Protein AF-A0AAQ0JMS4-F1 (afdb_monomer)

Sequence (49 aa):
MLRYFSLVTTVGTPQSAAAQELRMECMFPADDATDARHRQLLDAHAPTR

Foldseek 3Di:
DFDWDKDWDWADDPPDPPDDIDIDIDIHGPDPVNVVVVVVVCVVPPPDD

Solvent-accessible surface area (backbone atoms only — not comparable to full-atom values): 3188 Å² total; per-residue (Å²): 137,81,47,67,45,78,49,78,49,73,48,78,51,93,84,49,102,79,49,73,65,45,77,48,76,47,80,42,61,68,43,71,74,31,38,58,53,48,50,54,52,51,63,77,64,52,78,86,126

Structure (mmCIF, N/CA/C/O backbone):
data_AF-A0AAQ0JMS4-F1
#
_entry.id   AF-A0AAQ0JMS4-F1
#
loop_
_atom_site.group_PDB
_atom_site.id
_atom_site.type_symbol
_atom_site.label_atom_id
_atom_site.label_alt_id
_atom_site.label_comp_id
_atom_site.label_asym_id
_atom_site.label_entity_id
_atom_site.label_seq_id
_atom_site.pdbx_PDB_ins_code
_atom_site.Cartn_x
_atom_site.Cartn_y
_atom_site.Cartn_z
_atom_site.occupancy
_atom_site.B_iso_or_equiv
_atom_site.auth_seq_id
_atom_site.auth_comp_id
_atom_site.auth_asym_id
_atom_site.auth_atom_id
_atom_site.pdbx_PDB_model_num
ATOM 1 N N . MET A 1 1 ? 15.809 -1.407 -3.781 1.00 81.75 1 MET A N 1
ATOM 2 C CA . MET A 1 1 ? 15.103 -0.923 -2.571 1.00 81.75 1 MET A CA 1
ATOM 3 C C . MET A 1 1 ? 13.666 -0.615 -2.966 1.00 81.75 1 MET A C 1
ATOM 5 O O . MET A 1 1 ? 13.483 -0.192 -4.097 1.00 81.75 1 MET A O 1
ATOM 9 N N . LEU A 1 2 ? 12.678 -0.859 -2.098 1.00 90.88 2 LEU A N 1
ATOM 10 C CA . LE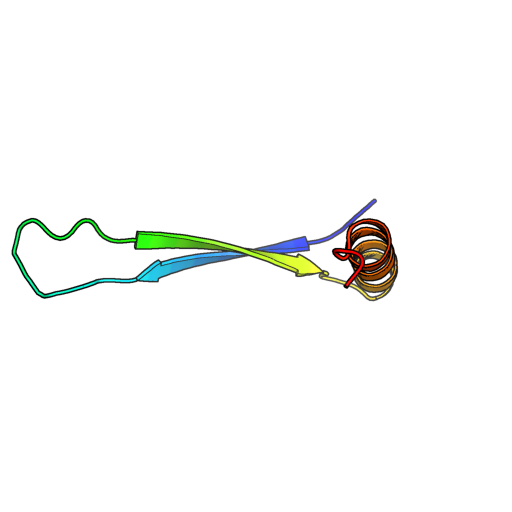U A 1 2 ? 11.278 -0.496 -2.364 1.00 90.88 2 LEU A CA 1
ATOM 11 C C . LEU A 1 2 ? 10.989 0.899 -1.809 1.00 90.88 2 LEU A C 1
ATOM 13 O O . LEU A 1 2 ? 11.470 1.229 -0.723 1.00 90.88 2 LEU A O 1
ATOM 17 N N . ARG A 1 3 ? 10.225 1.705 -2.547 1.00 93.44 3 ARG A N 1
ATOM 18 C CA . ARG A 1 3 ? 9.951 3.108 -2.220 1.00 93.44 3 ARG A CA 1
ATOM 19 C C . ARG A 1 3 ? 8.449 3.332 -2.138 1.00 93.44 3 ARG A C 1
ATOM 21 O O . ARG A 1 3 ? 7.735 3.142 -3.116 1.00 93.44 3 ARG A O 1
ATOM 28 N N . TYR A 1 4 ? 7.983 3.745 -0.964 1.00 95.19 4 TYR A N 1
ATOM 29 C CA . TYR A 1 4 ? 6.567 3.943 -0.677 1.00 95.19 4 TYR A CA 1
ATOM 30 C C . TYR A 1 4 ? 6.313 5.328 -0.099 1.00 95.19 4 TYR A C 1
ATOM 32 O O . TYR A 1 4 ? 7.118 5.846 0.676 1.00 95.19 4 TYR A O 1
ATOM 40 N N . PHE A 1 5 ? 5.164 5.891 -0.454 1.00 95.06 5 PHE A N 1
ATOM 41 C CA . PHE A 1 5 ? 4.559 7.010 0.246 1.00 95.06 5 PHE A CA 1
ATOM 42 C C . PHE A 1 5 ? 3.525 6.473 1.241 1.00 95.06 5 PH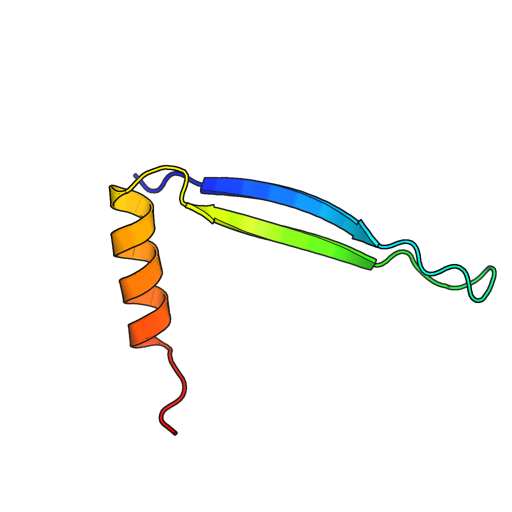E A C 1
ATOM 44 O O . PHE A 1 5 ? 2.702 5.627 0.886 1.00 95.06 5 PHE A O 1
ATOM 51 N N . SER A 1 6 ? 3.570 6.965 2.479 1.00 93.38 6 SER A N 1
ATOM 52 C CA . SER A 1 6 ? 2.595 6.623 3.513 1.00 93.38 6 SER A CA 1
ATOM 53 C C . SER A 1 6 ? 1.563 7.736 3.636 1.00 93.38 6 SER A C 1
ATOM 55 O O . SER A 1 6 ? 1.909 8.885 3.911 1.00 93.38 6 SER A O 1
ATOM 57 N N . LEU A 1 7 ? 0.297 7.382 3.446 1.00 93.88 7 LEU A N 1
ATOM 58 C CA . LEU A 1 7 ? -0.836 8.229 3.777 1.00 93.88 7 LEU A CA 1
ATOM 59 C C . LEU A 1 7 ? -1.344 7.834 5.162 1.00 93.88 7 LEU A C 1
ATOM 61 O O . LEU A 1 7 ? -1.765 6.697 5.362 1.00 93.88 7 LEU A O 1
ATOM 65 N N . VAL A 1 8 ? -1.357 8.787 6.089 1.00 92.44 8 VAL A N 1
ATOM 66 C CA . VAL A 1 8 ? -1.996 8.641 7.399 1.00 92.44 8 VAL A CA 1
ATOM 67 C C . VAL A 1 8 ? -3.170 9.603 7.440 1.00 92.44 8 VAL A C 1
ATOM 69 O O . VAL A 1 8 ? -2.989 10.804 7.249 1.00 92.44 8 VAL A O 1
ATOM 72 N N . THR A 1 9 ? -4.367 9.082 7.679 1.00 86.81 9 THR A N 1
ATOM 73 C CA . THR A 1 9 ? -5.573 9.900 7.807 1.00 86.81 9 THR A CA 1
ATOM 74 C C . THR A 1 9 ? -6.410 9.445 8.989 1.00 86.81 9 THR A C 1
ATOM 76 O O . THR A 1 9 ? -6.438 8.264 9.339 1.00 86.81 9 THR A O 1
ATOM 79 N N . THR A 1 10 ? -7.091 10.396 9.612 1.00 87.38 10 THR A N 1
ATOM 80 C CA . THR A 1 10 ? -7.998 10.139 10.723 1.00 87.38 10 THR A CA 1
ATOM 81 C C . THR A 1 10 ? -9.419 10.358 10.239 1.00 87.38 10 THR A C 1
ATOM 83 O O . THR A 1 10 ? -9.770 11.441 9.770 1.00 87.38 10 THR A O 1
ATOM 86 N N . VAL A 1 11 ? -10.247 9.326 10.352 1.00 83.62 11 VAL A N 1
ATOM 87 C CA . VAL A 1 11 ? -11.675 9.410 10.066 1.00 83.62 11 VAL A CA 1
ATOM 88 C C . VAL A 1 11 ? -12.388 9.755 11.367 1.00 83.62 11 VAL A C 1
ATOM 90 O O . VAL A 1 11 ? -12.553 8.911 12.249 1.00 83.62 11 VAL A O 1
ATOM 93 N N . GLY A 1 12 ? -12.801 11.015 11.491 1.00 76.50 12 GLY A N 1
ATOM 94 C CA . GLY A 1 12 ? -13.690 11.435 12.568 1.00 76.50 12 GLY A CA 1
ATOM 95 C C . GLY A 1 12 ? -15.089 10.861 12.345 1.00 76.50 12 GLY A C 1
ATOM 96 O O . GLY A 1 12 ? -15.696 11.094 11.301 1.00 76.50 12 GLY A O 1
ATOM 97 N N . THR A 1 13 ? -15.623 10.129 13.321 1.00 66.88 13 THR A N 1
ATOM 98 C CA . THR A 1 13 ? -17.017 9.657 13.319 1.00 66.88 13 THR A CA 1
ATOM 99 C C . THR A 1 13 ? -17.819 10.392 14.396 1.00 66.88 13 THR A C 1
ATOM 101 O O . THR A 1 13 ? -17.934 9.890 15.515 1.00 66.88 13 THR A O 1
ATOM 104 N N . PRO A 1 14 ? -18.391 11.581 14.129 1.00 64.31 14 PRO A N 1
ATOM 105 C CA . PRO A 1 14 ? -19.201 12.274 15.119 1.00 64.31 14 PRO A CA 1
ATOM 106 C C . PRO A 1 14 ? -20.613 11.677 15.138 1.00 64.31 14 PRO A C 1
ATOM 108 O O . PRO A 1 14 ? -21.508 12.134 14.433 1.00 64.31 14 PRO A O 1
ATOM 111 N N . GLN A 1 15 ? -20.821 10.633 15.942 1.00 62.66 15 GLN A N 1
ATOM 112 C CA . GLN A 1 15 ? -22.171 10.166 16.305 1.00 62.66 15 GLN A CA 1
ATOM 113 C C . GLN A 1 15 ? -22.379 10.048 17.824 1.00 62.66 15 GLN A C 1
ATOM 115 O O . GLN A 1 15 ? -23.502 9.868 18.283 1.00 62.66 15 GLN A O 1
ATOM 120 N N . SER A 1 16 ? -21.316 10.185 18.622 1.00 59.22 16 SER A N 1
ATOM 121 C CA . SER A 1 16 ? -21.347 10.164 20.087 1.00 59.22 16 SER A CA 1
ATOM 122 C C . SER A 1 16 ? -20.013 10.692 20.627 1.00 59.22 16 SER A C 1
ATOM 124 O O . SER A 1 16 ? -18.977 10.449 20.014 1.00 59.22 16 SER A O 1
ATOM 126 N N . ALA A 1 17 ? -20.014 11.363 21.784 1.00 58.38 17 ALA A N 1
ATOM 127 C CA . ALA A 1 17 ? -18.808 11.869 22.460 1.00 58.38 17 ALA A CA 1
ATOM 128 C C . ALA A 1 17 ? -17.791 10.769 22.854 1.00 58.38 17 ALA A C 1
ATOM 130 O O . ALA A 1 17 ? -16.684 11.083 23.280 1.00 58.38 17 ALA A O 1
ATOM 131 N N . ALA A 1 18 ? -18.161 9.490 22.710 1.00 60.34 18 ALA A N 1
ATOM 132 C CA .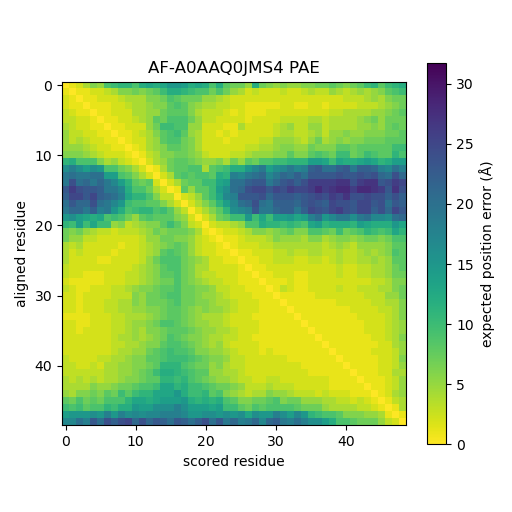 ALA A 1 18 ? -17.308 8.324 22.949 1.00 60.34 18 ALA A CA 1
ATOM 133 C C . ALA A 1 18 ? -16.814 7.628 21.661 1.00 60.34 18 ALA A C 1
ATOM 135 O O . ALA A 1 18 ? -16.152 6.594 21.747 1.00 60.34 18 ALA A O 1
ATOM 136 N N . ALA A 1 19 ? -17.155 8.137 20.471 1.00 64.38 19 ALA A N 1
ATOM 137 C CA . ALA A 1 19 ? -16.742 7.526 19.212 1.00 64.38 19 ALA A CA 1
ATOM 138 C C . ALA A 1 19 ? -15.245 7.780 18.980 1.00 64.38 19 ALA A C 1
ATOM 140 O O . ALA A 1 19 ? -14.824 8.902 18.708 1.00 64.38 19 ALA A O 1
ATOM 141 N N . GLN A 1 20 ? -14.442 6.729 19.146 1.00 66.31 20 GLN A N 1
ATOM 142 C CA . GLN A 1 20 ? -13.006 6.768 18.892 1.00 66.31 20 GLN A CA 1
ATOM 143 C C . GLN A 1 20 ? -12.751 7.122 17.424 1.00 66.31 20 GLN A C 1
ATOM 145 O O . GLN A 1 20 ? -13.368 6.552 16.525 1.00 66.31 20 GLN A O 1
ATOM 150 N N . GLU A 1 21 ? -11.838 8.060 17.186 1.00 74.75 21 GLU A N 1
ATOM 151 C CA . GLU A 1 21 ? -11.406 8.406 15.837 1.00 74.75 21 GLU A CA 1
ATOM 152 C C . GLU A 1 21 ? -10.677 7.214 15.201 1.00 74.75 21 GLU A C 1
ATOM 154 O O . GLU A 1 21 ? -9.736 6.659 15.777 1.00 74.75 21 GLU A O 1
ATOM 159 N N . LEU A 1 22 ? -11.106 6.803 14.005 1.00 82.19 22 LEU A N 1
ATOM 160 C CA . LEU A 1 22 ? -10.489 5.683 13.301 1.00 82.19 22 LEU A CA 1
ATOM 161 C C . LEU A 1 22 ? -9.257 6.178 12.539 1.00 82.19 22 LEU A C 1
ATOM 163 O O . LEU A 1 22 ? -9.372 6.961 11.597 1.00 82.19 22 LEU A O 1
ATOM 167 N N . ARG A 1 23 ? -8.072 5.693 12.917 1.00 86.50 23 ARG A N 1
ATOM 168 C CA . ARG A 1 23 ? -6.823 5.984 12.203 1.00 86.50 23 ARG A CA 1
ATOM 169 C C . ARG A 1 23 ? -6.611 4.980 11.073 1.00 86.50 23 ARG A C 1
ATOM 171 O O . ARG A 1 23 ? -6.505 3.782 11.320 1.00 86.50 23 ARG A O 1
ATOM 178 N N . MET A 1 24 ? -6.528 5.480 9.845 1.00 89.31 24 MET A N 1
ATOM 179 C CA . MET A 1 24 ? -6.223 4.697 8.652 1.00 89.31 24 MET A CA 1
ATOM 180 C C . MET A 1 24 ? -4.816 5.019 8.156 1.00 89.31 24 MET A C 1
ATOM 182 O O . MET A 1 24 ? -4.424 6.184 8.058 1.00 89.31 24 MET A O 1
ATOM 186 N N . GLU A 1 25 ? -4.073 3.975 7.809 1.00 94.19 25 GLU A N 1
ATOM 187 C CA . GLU A 1 25 ? -2.758 4.080 7.186 1.00 94.19 25 GLU A CA 1
ATOM 188 C C . GLU A 1 25 ? -2.765 3.316 5.863 1.00 94.19 25 GLU A C 1
ATOM 190 O O . GLU A 1 25 ? -3.256 2.188 5.786 1.00 94.19 25 GLU A O 1
ATOM 195 N N . CYS A 1 26 ? -2.237 3.931 4.809 1.00 92.06 26 CYS A N 1
ATOM 196 C CA . CYS A 1 26 ? -2.125 3.325 3.487 1.00 92.06 26 CYS A CA 1
ATOM 197 C C . CYS A 1 26 ? -0.719 3.540 2.929 1.00 92.06 26 CYS A C 1
ATOM 199 O O . CYS A 1 26 ? -0.136 4.611 3.086 1.00 92.06 26 CYS A O 1
ATOM 201 N N . MET A 1 27 ? -0.183 2.523 2.257 1.00 93.81 27 MET A N 1
ATOM 202 C CA . MET A 1 27 ? 1.144 2.557 1.644 1.00 93.81 27 MET A CA 1
ATOM 203 C C . MET A 1 27 ? 0.993 2.452 0.132 1.00 93.81 27 MET A C 1
ATOM 205 O O . MET A 1 27 ? 0.517 1.436 -0.371 1.00 93.81 27 MET A O 1
ATOM 209 N N . PHE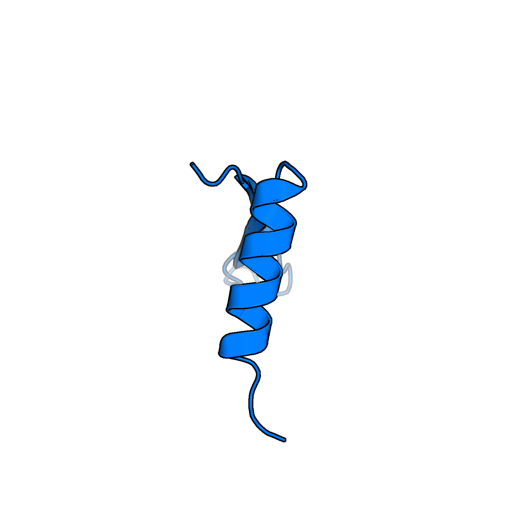 A 1 28 ? 1.421 3.487 -0.584 1.00 93.75 28 PHE A N 1
ATOM 210 C CA . PHE A 1 28 ? 1.333 3.557 -2.041 1.00 93.75 28 PHE A CA 1
ATOM 211 C C . PHE A 1 28 ? 2.729 3.491 -2.665 1.00 93.75 28 PHE A C 1
ATOM 213 O O . PHE A 1 28 ? 3.634 4.173 -2.170 1.00 93.75 28 PHE A O 1
ATOM 220 N N .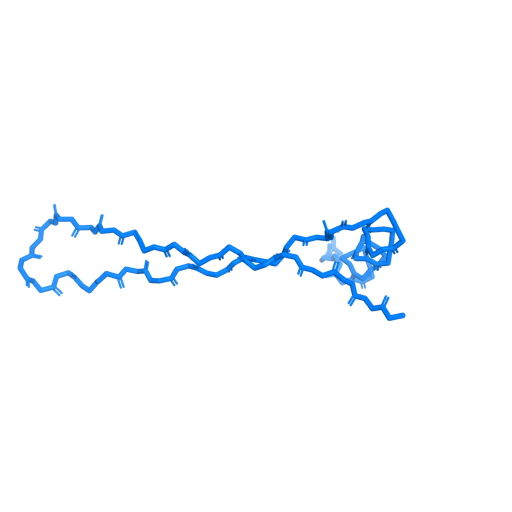 PRO A 1 29 ? 2.943 2.678 -3.716 1.00 96.12 29 PRO A N 1
ATOM 221 C CA . PRO A 1 29 ? 4.205 2.672 -4.447 1.00 96.12 29 PRO A CA 1
ATOM 222 C C . PRO A 1 29 ? 4.564 4.080 -4.938 1.00 96.12 29 PRO A C 1
ATOM 224 O O . PRO A 1 29 ? 3.730 4.771 -5.515 1.00 96.12 29 PRO A O 1
ATOM 227 N N . ALA A 1 30 ? 5.800 4.513 -4.692 1.00 96.44 30 ALA A N 1
ATOM 228 C CA . ALA A 1 30 ? 6.280 5.846 -5.068 1.00 96.44 30 ALA A CA 1
ATOM 229 C C . ALA A 1 30 ? 7.017 5.869 -6.422 1.00 96.44 30 ALA A C 1
ATOM 231 O O . ALA A 1 30 ? 7.432 6.936 -6.872 1.00 96.44 30 ALA A O 1
ATOM 232 N N . ASP A 1 31 ? 7.220 4.704 -7.046 1.00 96.44 31 ASP A N 1
ATOM 233 C CA . ASP A 1 31 ? 7.802 4.546 -8.380 1.00 96.44 31 ASP A CA 1
ATOM 234 C C . ASP A 1 31 ? 7.357 3.239 -9.058 1.00 96.44 31 ASP A C 1
ATOM 236 O O . ASP A 1 31 ? 6.873 2.309 -8.406 1.00 96.44 31 ASP A O 1
ATOM 240 N N . ASP A 1 32 ? 7.563 3.168 -10.376 1.00 96.88 32 ASP A N 1
ATOM 241 C CA . ASP A 1 32 ? 7.119 2.060 -11.232 1.00 96.88 32 ASP A CA 1
ATOM 242 C C . ASP A 1 32 ? 7.743 0.711 -10.848 1.00 96.88 32 ASP A C 1
ATOM 244 O O . ASP A 1 32 ? 7.101 -0.338 -10.935 1.00 96.88 32 ASP A O 1
ATOM 248 N N . ALA A 1 33 ? 9.001 0.721 -10.396 1.00 96.75 33 ALA A N 1
ATOM 249 C CA . ALA A 1 33 ? 9.690 -0.493 -9.969 1.00 96.75 33 ALA A CA 1
ATOM 250 C C . ALA A 1 33 ? 9.051 -1.074 -8.698 1.00 96.75 33 ALA A C 1
ATOM 252 O O . ALA A 1 33 ? 8.870 -2.291 -8.583 1.00 96.75 33 ALA A O 1
ATOM 253 N N . THR A 1 34 ? 8.688 -0.206 -7.751 1.00 96.94 34 THR A N 1
ATOM 254 C CA . THR A 1 34 ? 7.982 -0.607 -6.535 1.00 96.94 34 THR A CA 1
ATOM 255 C C . THR A 1 34 ? 6.558 -1.051 -6.846 1.00 96.94 34 THR A C 1
ATOM 257 O O . THR A 1 34 ? 6.115 -2.046 -6.279 1.00 96.94 34 THR A O 1
ATOM 260 N N . ASP A 1 35 ? 5.871 -0.386 -7.776 1.00 96.50 35 ASP A N 1
ATOM 261 C CA . ASP A 1 35 ? 4.514 -0.745 -8.198 1.00 96.50 35 ASP A CA 1
ATOM 262 C C . ASP A 1 35 ? 4.454 -2.146 -8.824 1.00 96.50 35 ASP A C 1
ATOM 264 O O . ASP A 1 35 ? 3.666 -2.993 -8.395 1.00 96.50 35 ASP A O 1
ATOM 268 N N . ALA A 1 36 ? 5.351 -2.445 -9.767 1.00 96.50 36 ALA A N 1
ATOM 269 C CA . ALA A 1 36 ? 5.424 -3.763 -10.393 1.00 96.50 36 ALA A CA 1
ATOM 270 C C . ALA A 1 36 ? 5.666 -4.874 -9.358 1.00 96.50 36 ALA A C 1
ATOM 272 O O . ALA A 1 36 ? 5.032 -5.931 -9.404 1.00 96.50 36 ALA A O 1
ATOM 273 N N . ARG A 1 37 ? 6.551 -4.625 -8.385 1.00 94.31 37 ARG A N 1
ATOM 274 C CA . ARG A 1 37 ? 6.822 -5.576 -7.302 1.00 94.31 37 ARG A CA 1
ATOM 275 C C . ARG A 1 37 ? 5.642 -5.702 -6.337 1.00 94.31 37 ARG A C 1
ATOM 277 O O . ARG A 1 37 ? 5.371 -6.806 -5.872 1.00 94.31 37 ARG A O 1
ATOM 284 N N . HIS A 1 38 ? 4.950 -4.602 -6.046 1.00 94.69 38 HIS A N 1
ATOM 285 C CA . HIS A 1 38 ? 3.759 -4.573 -5.199 1.00 94.69 38 HIS A CA 1
ATOM 286 C C . HIS A 1 38 ? 2.628 -5.407 -5.810 1.00 94.69 38 HIS A C 1
ATOM 288 O O . HIS A 1 38 ? 2.065 -6.258 -5.128 1.00 94.69 38 HIS A O 1
ATOM 294 N N . ARG A 1 39 ? 2.355 -5.244 -7.111 1.00 94.62 39 ARG A N 1
ATOM 295 C CA . ARG A 1 39 ? 1.341 -6.033 -7.830 1.00 94.62 39 ARG A CA 1
ATOM 296 C C . ARG A 1 39 ? 1.640 -7.527 -7.818 1.00 94.62 39 ARG A C 1
ATOM 298 O O . ARG A 1 39 ? 0.764 -8.309 -7.482 1.00 94.62 39 ARG A O 1
ATOM 305 N N . GLN A 1 40 ? 2.892 -7.919 -8.060 1.00 95.44 40 GLN A N 1
ATOM 306 C CA . GLN A 1 40 ? 3.300 -9.327 -7.961 1.00 95.44 40 GLN A CA 1
ATOM 307 C C . GLN A 1 40 ? 3.023 -9.933 -6.578 1.00 95.44 40 GLN A C 1
ATOM 309 O O . GLN A 1 40 ? 2.644 -11.097 -6.487 1.00 95.44 40 GLN A O 1
ATOM 314 N N . LEU A 1 41 ? 3.236 -9.164 -5.504 1.00 92.69 41 LEU A N 1
ATOM 315 C CA . LEU A 1 41 ? 2.936 -9.616 -4.144 1.00 92.69 41 LEU A CA 1
ATOM 316 C C . LEU A 1 41 ? 1.428 -9.782 -3.937 1.00 92.69 41 LEU A C 1
ATOM 318 O O . LEU A 1 41 ? 1.008 -10.788 -3.375 1.00 92.69 41 LEU A O 1
ATOM 322 N N . LEU A 1 42 ? 0.620 -8.826 -4.403 1.00 92.94 42 LEU A N 1
ATOM 323 C CA . LEU A 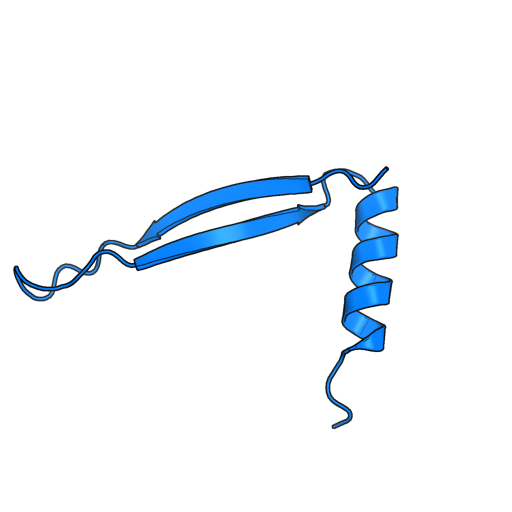1 42 ? -0.838 -8.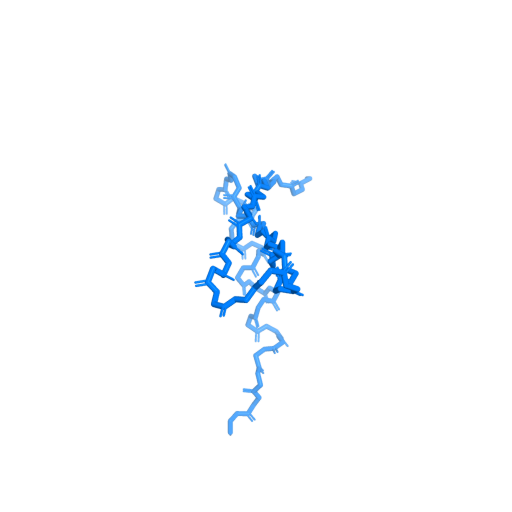918 -4.306 1.00 92.94 42 LEU A CA 1
ATOM 324 C C . LEU A 1 42 ? -1.381 -10.120 -5.084 1.00 92.94 42 LEU A C 1
ATOM 326 O O . LEU A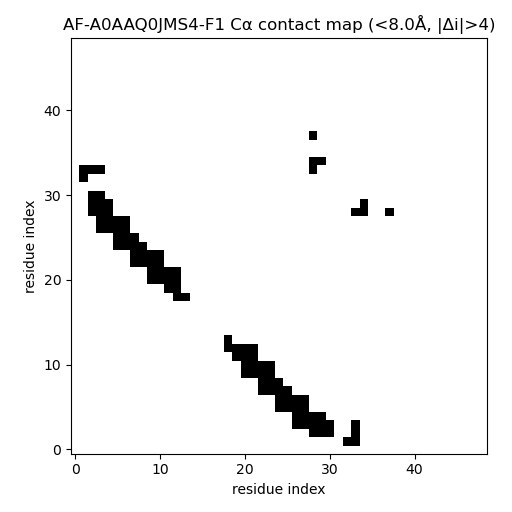 1 42 ? -2.162 -10.886 -4.530 1.00 92.94 42 LEU A O 1
ATOM 330 N N . ASP A 1 43 ? -0.923 -10.326 -6.319 1.00 94.62 43 ASP A N 1
ATOM 331 C 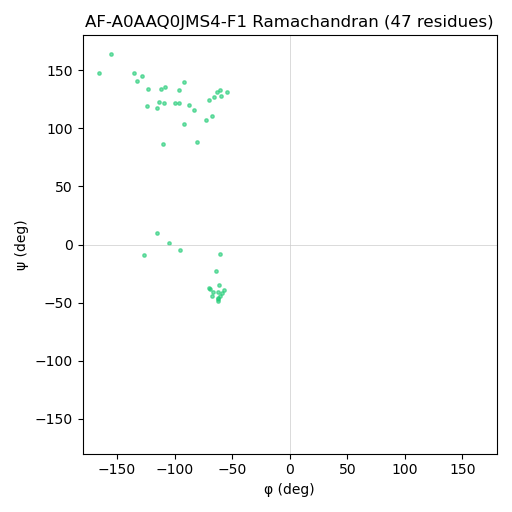CA . ASP A 1 43 ? -1.353 -11.443 -7.164 1.00 94.62 43 ASP A CA 1
ATOM 332 C C . ASP A 1 43 ? -0.984 -12.798 -6.543 1.00 94.62 43 ASP A C 1
ATOM 334 O O . ASP A 1 43 ? -1.795 -13.723 -6.539 1.00 94.62 43 ASP A O 1
ATOM 338 N N . ALA A 1 44 ? 0.212 -12.913 -5.952 1.00 93.88 44 ALA A N 1
ATOM 339 C CA . ALA A 1 44 ? 0.661 -14.133 -5.277 1.00 93.88 44 ALA A CA 1
ATOM 340 C C . ALA A 1 44 ? -0.177 -14.496 -4.037 1.00 93.88 44 ALA A C 1
ATOM 342 O O . ALA A 1 44 ? -0.190 -15.656 -3.621 1.00 93.88 44 ALA A O 1
ATOM 343 N N . HIS A 1 45 ? -0.859 -13.518 -3.440 1.00 90.19 45 HIS A N 1
ATOM 344 C CA . HIS A 1 45 ? -1.682 -13.684 -2.241 1.00 90.19 45 HIS A CA 1
ATOM 345 C C . HIS A 1 45 ? -3.170 -13.432 -2.499 1.00 90.19 45 HIS A C 1
ATOM 347 O O . HIS A 1 45 ? -3.958 -13.361 -1.551 1.00 90.19 45 HIS A O 1
ATOM 353 N N . ALA A 1 46 ? -3.569 -13.309 -3.765 1.00 88.25 46 ALA A N 1
ATOM 354 C CA . ALA A 1 46 ? -4.963 -13.163 -4.126 1.00 88.25 46 ALA A CA 1
ATOM 355 C C . ALA A 1 46 ? -5.724 -14.437 -3.712 1.00 88.25 46 ALA A C 1
ATOM 357 O O . ALA A 1 46 ? -5.268 -15.549 -4.003 1.00 88.25 46 ALA A O 1
ATOM 358 N N . PRO A 1 47 ? -6.872 -14.311 -3.023 1.00 85.88 47 PRO A N 1
ATOM 359 C CA . PRO A 1 47 ? -7.659 -15.473 -2.646 1.00 85.88 47 PRO A CA 1
ATOM 360 C C . PRO A 1 47 ? -8.089 -16.227 -3.907 1.00 85.88 47 PRO A C 1
ATOM 362 O O . PRO A 1 47 ? -8.643 -15.640 -4.839 1.00 85.88 47 PRO A O 1
ATOM 365 N N . THR A 1 48 ? -7.817 -17.532 -3.942 1.00 80.75 48 THR A N 1
ATOM 366 C CA . THR A 1 48 ? -8.280 -18.412 -5.018 1.00 80.75 48 THR A CA 1
ATOM 367 C C . THR A 1 48 ? -9.799 -18.506 -4.906 1.00 80.75 48 THR A C 1
ATOM 369 O O . THR A 1 48 ? -10.311 -19.003 -3.905 1.00 80.75 48 THR A O 1
ATOM 372 N N . ARG A 1 49 ? -10.502 -17.916 -5.872 1.00 69.00 49 ARG A N 1
ATOM 373 C CA . ARG A 1 49 ? -11.963 -17.813 -5.871 1.00 69.00 49 ARG A CA 1
ATOM 374 C C . ARG A 1 49 ? -12.634 -19.153 -6.154 1.00 69.00 49 ARG A C 1
ATOM 376 O O . ARG A 1 49 ? -12.093 -19.900 -6.998 1.00 69.00 49 ARG A O 1
#

Organism: Burkholderia cepacia (NCBI:txid292)

Radius of gyration: 16.11 Å; Cα contacts (8 Å, |Δi|>4): 51; chains: 1; bounding box: 37×31×34 Å

pLDDT: mean 86.11, std 11.99, range [58.38, 96.94]

Mean predicted aligned error: 6.81 Å

Secondary structure (DSSP, 8-state):
---EEEEEEEE--TTSTT---EEEEEEEESSHHHHHHHHHHHHHT----

Nearest PDB structures (foldseek):
  2hj1-assembly1_B  TM=3.961E-01  e=5.747E+00  Haemophilus influenzae 86-028NP
  8ieq-assembly1_C  TM=3.585E-01  e=4.449E+00  Homo sapiens
  7y7a-assembly1_UA  TM=2.936E-01  e=7.424E+00  Porphyridium purpureum